Protein AF-A0A0K2VTM1-F1 (afdb_monomer)

pLDDT: mean 75.53, std 17.74, range [34.78, 93.06]

InterPro domains:
  IPR017895 Helix-turn-helix, IS408/IS1162 transposase-type [PS50532] (12-93)
  IPR036388 Winged helix-like DNA-binding domain superfamily [G3DSA:1.10.10.10] (3-50)

Solvent-accessible surface area (backbone atoms only — not comparable to full-atom values): 9196 Å² total; per-residue (Å²): 130,82,78,81,80,76,80,51,68,69,57,50,53,52,50,45,49,42,48,56,73,70,48,49,57,66,56,52,16,62,77,69,74,42,59,47,66,61,46,50,55,51,52,53,43,31,53,75,68,70,58,56,60,79,68,65,89,86,62,44,68,68,56,50,48,41,70,64,51,75,70,80,76,70,68,71,70,72,78,87,44,76,76,75,66,62,68,60,51,60,56,51,56,69,42,89,92,50,48,76,64,59,57,46,52,58,49,34,72,78,28,80,80,32,66,54,68,74,55,45,55,51,49,56,54,55,47,56,69,70,69,51,77,71,78,70,95,77,78,88,85,79,88,84,135

Organism: Mesorhizobium plurifarium (NCBI:txid69974)

Sequence (145 aa):
MPAKRRLTMRQLRQMLRLAGSGTSSREIAVILGIARSTVQDNLQRAAAVGLTWPLPGELTDDALENKLFSRNGVKQGTRRRTEPNWADLAVELKKPGVTLLILWEEYREAHPEGYGYSRYVAAKFMLRLLDEPRISALSLARATT

Mean predicted aligned error: 15.77 Å

Secondary structure (DSSP, 8-state):
-----PPPHHHHHHHHHHHHTT--HHHHHHHHT--HHHHHHHHHHHHHTT--SSPPTT--HHHHHHHHHTTSS-------SPPP-HHHHHHHTTSTT--HHHHHHHHHHH-TTS--HHHHHHHHHHHHHHSS----TT--SS---

Foldseek 3Di:
DPDDPDDDLVLLLVLLVCVLVVHDLVVSCVVSVHDSVVSVLQVVLCVVLVNHPPGPPPCDSVNVCCSSPVPPPDPVPPQPADQDPLVVVVVQVVDPPDDLVVVVVVVCVVGVVHDDSVVNVVVSVVVVVVPPPPPPPPPPPDDDD

Nearest PDB structures (foldseek):
  2w29-assembly1_B  TM=5.815E-01  e=6.389E-01  Mycobacterium tuberculosis H37Rv
  1pdn-assembly1_C  TM=4.438E-01  e=5.086E-01  Drosophila melanogaster
  2lvs-assembly1_A  TM=3.978E-01  e=3.824E-01  Hyperthermus butylicus DSM 5456
  2cfx-assembly1_C  TM=5.907E-01  e=1.591E+00  Bacillus subtilis
  4x6g-assembly2_E  TM=3.812E-01  e=1.196E+00  Pseudomonas aeruginosa PAO1

Radius of gyration: 24.83 Å; Cα contacts (8 Å, |Δi|>4): 72; chains: 1; bounding box: 64×35×65 Å

Structure (mmCIF, N/CA/C/O backbone):
data_AF-A0A0K2VTM1-F1
#
_entry.id   AF-A0A0K2VTM1-F1
#
loop_
_atom_site.group_PDB
_atom_site.id
_atom_site.type_symbol
_atom_site.label_atom_id
_atom_site.label_alt_id
_atom_site.label_comp_id
_atom_site.label_asym_id
_atom_site.label_entity_id
_atom_site.label_seq_id
_atom_site.pdbx_PDB_ins_code
_atom_site.Cartn_x
_atom_site.Cartn_y
_atom_site.Cartn_z
_atom_site.occupancy
_atom_site.B_iso_or_equiv
_atom_site.auth_seq_id
_atom_site.auth_comp_id
_atom_site.auth_asym_id
_atom_site.auth_atom_id
_atom_site.pdbx_PDB_model_num
ATOM 1 N N . MET A 1 1 ? 0.170 17.996 2.266 1.00 34.78 1 MET A N 1
ATOM 2 C CA . MET A 1 1 ? 0.561 16.856 1.406 1.00 34.78 1 MET A CA 1
ATOM 3 C C . MET A 1 1 ? -0.170 17.005 0.075 1.00 34.78 1 MET A C 1
ATOM 5 O O . MET A 1 1 ? -1.392 16.912 0.101 1.00 34.78 1 MET A O 1
ATOM 9 N N . PRO A 1 2 ? 0.489 17.321 -1.054 1.00 36.19 2 PRO A N 1
ATOM 10 C CA . PRO A 1 2 ? -0.211 17.415 -2.333 1.00 36.19 2 PRO A CA 1
ATOM 11 C C . PRO A 1 2 ? -0.748 16.034 -2.732 1.00 36.19 2 PRO A C 1
ATOM 13 O O . PRO A 1 2 ? -0.065 15.021 -2.562 1.00 36.19 2 PRO A O 1
ATOM 16 N N . ALA A 1 3 ? -1.987 15.988 -3.224 1.00 42.53 3 ALA A N 1
ATOM 17 C CA . ALA A 1 3 ? -2.627 14.758 -3.671 1.00 42.53 3 ALA A CA 1
ATOM 18 C C . ALA A 1 3 ? -1.752 14.061 -4.728 1.00 42.53 3 ALA A C 1
ATOM 20 O O . ALA A 1 3 ? -1.298 14.686 -5.688 1.00 42.53 3 ALA A O 1
ATOM 21 N N . LYS A 1 4 ? -1.487 12.763 -4.540 1.00 53.56 4 LYS A N 1
ATOM 22 C CA . LYS A 1 4 ? -0.656 11.954 -5.442 1.00 53.56 4 LYS A CA 1
ATOM 23 C C . LYS A 1 4 ? -1.307 11.965 -6.833 1.00 53.56 4 LYS A C 1
ATOM 25 O O . LYS A 1 4 ? -2.336 11.319 -7.026 1.00 53.56 4 LYS A O 1
ATOM 30 N N . ARG A 1 5 ? -0.750 12.725 -7.787 1.00 59.72 5 ARG A N 1
ATOM 31 C CA . ARG A 1 5 ? -1.259 12.793 -9.168 1.00 59.72 5 ARG A CA 1
ATOM 32 C C . ARG A 1 5 ? -1.297 11.373 -9.737 1.00 59.72 5 ARG A C 1
ATOM 34 O O . ARG A 1 5 ? -0.257 10.722 -9.835 1.00 59.72 5 ARG A O 1
ATOM 41 N N . ARG A 1 6 ? -2.497 10.877 -10.047 1.00 69.44 6 ARG A N 1
ATOM 42 C CA . ARG A 1 6 ? -2.679 9.544 -10.632 1.00 69.44 6 ARG A CA 1
ATOM 43 C C . ARG A 1 6 ? -2.134 9.552 -12.060 1.00 69.44 6 ARG A C 1
ATOM 45 O O . ARG A 1 6 ? -2.342 10.516 -12.796 1.00 69.44 6 ARG A O 1
ATOM 52 N N . LEU A 1 7 ? -1.410 8.497 -12.423 1.00 80.19 7 LEU A N 1
ATOM 53 C CA . LEU A 1 7 ? -0.985 8.281 -13.801 1.00 80.19 7 LEU A CA 1
ATOM 54 C C . LEU A 1 7 ? -2.202 7.949 -14.653 1.00 80.19 7 LEU A C 1
ATOM 56 O O . LEU A 1 7 ? -3.046 7.162 -14.239 1.00 80.19 7 LEU A O 1
ATOM 60 N N . THR A 1 8 ? -2.272 8.532 -15.843 1.00 88.62 8 THR A N 1
ATOM 61 C CA . THR A 1 8 ? -3.264 8.122 -16.843 1.00 88.62 8 THR A CA 1
ATOM 62 C C . THR A 1 8 ? -2.860 6.787 -17.475 1.00 88.62 8 THR A C 1
ATOM 64 O O . THR A 1 8 ? -1.665 6.500 -17.601 1.00 88.62 8 THR A O 1
ATOM 67 N N . MET A 1 9 ? -3.826 5.987 -17.939 1.00 87.94 9 MET A N 1
ATOM 68 C CA . MET A 1 9 ? -3.544 4.696 -18.594 1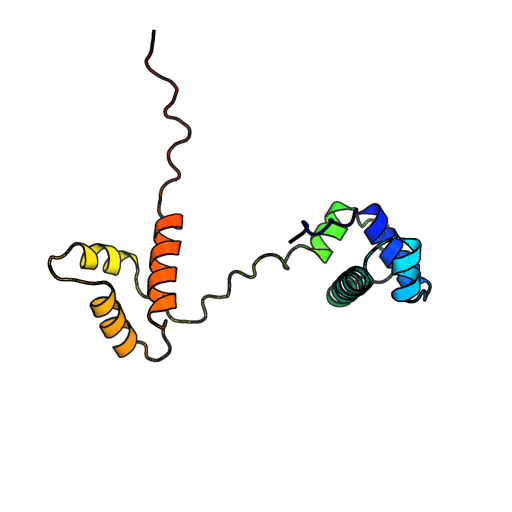.00 87.94 9 MET A CA 1
ATOM 69 C C . MET A 1 9 ? -2.670 4.842 -19.843 1.00 87.94 9 MET A C 1
ATOM 71 O O . MET A 1 9 ? -1.755 4.047 -20.067 1.00 87.94 9 MET A O 1
ATOM 75 N N . ARG A 1 10 ? -2.844 5.942 -20.587 1.00 87.69 10 ARG A N 1
ATOM 76 C CA . ARG A 1 10 ? -1.966 6.311 -21.705 1.00 87.69 10 ARG A CA 1
ATOM 77 C C . ARG A 1 10 ? -0.507 6.475 -21.265 1.00 87.69 10 ARG A C 1
ATOM 79 O O . ARG A 1 10 ? 0.388 5.912 -21.892 1.00 87.69 10 ARG A O 1
ATOM 86 N N . GLN A 1 11 ? -0.263 7.214 -20.180 1.00 89.81 11 GLN A N 1
ATOM 87 C CA . GLN A 1 11 ? 1.089 7.401 -19.638 1.00 89.81 11 GLN A CA 1
ATOM 88 C C . GLN A 1 11 ? 1.683 6.090 -19.116 1.00 89.81 11 GLN A C 1
ATOM 90 O O . GLN A 1 11 ? 2.880 5.864 -19.273 1.00 89.81 11 GLN A O 1
ATOM 95 N N . LEU A 1 12 ? 0.861 5.215 -18.533 1.00 89.50 12 LEU A N 1
ATOM 96 C CA . LEU A 1 12 ? 1.293 3.917 -18.021 1.00 89.50 12 LEU A CA 1
ATOM 97 C C . LEU A 1 12 ? 1.736 2.976 -19.150 1.00 89.50 12 LEU A C 1
ATOM 99 O O . LEU A 1 12 ? 2.817 2.396 -19.078 1.00 89.50 12 LEU A O 1
ATOM 103 N N . ARG A 1 13 ? 0.967 2.881 -20.242 1.00 89.56 13 ARG A N 1
ATOM 104 C CA . ARG A 1 13 ? 1.373 2.102 -21.425 1.00 89.56 13 ARG A CA 1
ATOM 105 C C . ARG A 1 13 ? 2.628 2.661 -22.078 1.00 89.56 13 ARG A C 1
ATOM 107 O O . ARG A 1 13 ? 3.513 1.897 -22.453 1.00 89.56 13 ARG A O 1
ATOM 114 N N . GLN A 1 14 ? 2.726 3.984 -22.189 1.00 91.88 14 GLN A N 1
ATOM 115 C CA . GLN A 1 14 ? 3.910 4.627 -22.749 1.00 91.88 14 GLN A CA 1
ATOM 116 C C . GLN A 1 14 ? 5.150 4.387 -21.877 1.00 91.88 14 GLN A C 1
ATOM 118 O O . GLN A 1 14 ? 6.221 4.115 -22.408 1.00 91.88 14 GLN A O 1
ATOM 123 N N . MET A 1 15 ? 5.000 4.404 -20.550 1.00 93.06 15 MET A N 1
ATOM 124 C CA . MET A 1 15 ? 6.057 4.042 -19.604 1.00 93.06 15 MET A CA 1
ATOM 125 C C . MET A 1 15 ? 6.545 2.606 -19.819 1.00 93.06 15 MET A C 1
ATOM 127 O O . MET A 1 15 ? 7.749 2.388 -19.933 1.00 93.06 15 MET A O 1
ATOM 131 N N . LEU A 1 16 ? 5.623 1.641 -19.912 1.00 91.44 16 LEU A N 1
ATOM 132 C CA . LEU A 1 16 ? 5.958 0.233 -20.151 1.00 91.44 16 LEU A CA 1
ATOM 133 C C . LEU A 1 16 ? 6.630 0.029 -21.512 1.00 91.44 16 LEU A C 1
ATOM 135 O O . LEU A 1 16 ? 7.594 -0.726 -21.609 1.00 91.44 16 LEU A O 1
ATOM 139 N N . ARG A 1 17 ? 6.177 0.751 -22.543 1.00 91.94 17 ARG A N 1
ATOM 140 C CA . ARG A 1 17 ? 6.799 0.745 -23.870 1.00 91.94 17 ARG A CA 1
ATOM 141 C C . ARG A 1 17 ? 8.242 1.238 -23.839 1.00 91.94 17 ARG A C 1
ATOM 143 O O . ARG A 1 17 ? 9.110 0.566 -24.382 1.00 91.94 17 ARG A O 1
ATOM 150 N N . LEU A 1 18 ? 8.492 2.386 -23.207 1.00 92.19 18 LEU A N 1
ATOM 151 C CA . LEU A 1 18 ? 9.836 2.968 -23.119 1.00 92.19 18 LEU A CA 1
ATOM 152 C C . LEU A 1 18 ? 10.785 2.083 -22.298 1.00 92.19 18 LEU A C 1
ATOM 154 O O . LEU A 1 18 ? 11.936 1.881 -22.675 1.00 92.19 18 LEU A O 1
ATOM 158 N N . ALA A 1 19 ? 10.296 1.505 -21.200 1.00 91.19 19 ALA A N 1
ATOM 159 C CA . ALA A 1 19 ? 11.079 0.545 -20.429 1.00 91.19 19 ALA A CA 1
ATOM 160 C C . ALA A 1 19 ? 11.401 -0.716 -21.250 1.00 91.19 19 ALA A C 1
ATOM 162 O O . ALA A 1 19 ? 12.525 -1.207 -21.205 1.00 91.19 19 ALA A O 1
ATOM 163 N N . GLY A 1 20 ? 10.445 -1.198 -22.051 1.00 88.12 20 GLY A N 1
ATOM 164 C CA . GLY A 1 20 ? 10.629 -2.316 -22.976 1.00 88.12 20 GLY A CA 1
ATOM 165 C C . GLY A 1 20 ? 11.663 -2.074 -24.076 1.00 88.12 20 GLY A C 1
ATOM 166 O O . GLY A 1 20 ? 12.304 -3.019 -24.520 1.00 88.12 20 GLY A O 1
ATOM 167 N N . SER A 1 21 ? 11.860 -0.821 -24.496 1.00 88.19 21 SER A N 1
ATOM 168 C CA . SER A 1 21 ? 12.899 -0.432 -25.461 1.00 88.19 21 SER A CA 1
ATOM 169 C C . SER A 1 21 ? 14.275 -0.173 -24.833 1.00 88.19 21 SER A C 1
ATOM 171 O O . SER A 1 21 ? 15.171 0.301 -25.523 1.00 88.19 21 SER A O 1
ATOM 173 N N . GLY A 1 22 ? 14.454 -0.446 -23.535 1.00 88.69 22 GLY A N 1
ATOM 174 C CA . GLY A 1 22 ? 15.729 -0.257 -22.833 1.00 88.69 22 GLY A CA 1
ATOM 175 C C . GLY A 1 22 ? 15.990 1.170 -22.340 1.00 88.69 22 GLY A C 1
ATOM 176 O O . GLY A 1 22 ? 17.101 1.474 -21.914 1.00 88.69 22 GLY A O 1
ATOM 177 N N . THR A 1 23 ? 14.990 2.057 -22.368 1.00 92.25 23 THR A N 1
ATOM 178 C 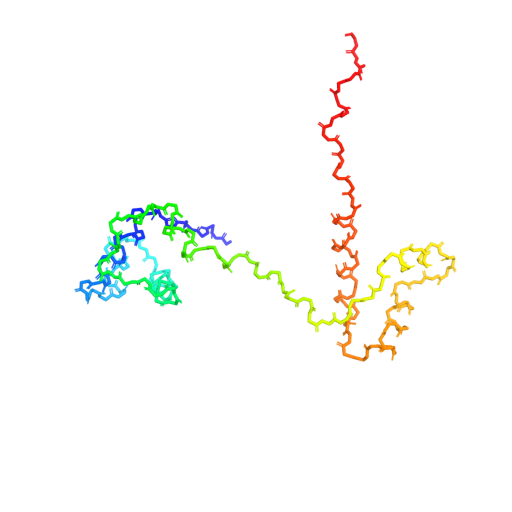CA . THR A 1 23 ? 15.129 3.431 -21.867 1.00 92.25 23 THR A CA 1
ATOM 179 C C . THR A 1 23 ? 15.227 3.443 -20.341 1.00 92.25 23 THR A C 1
ATOM 181 O O . THR A 1 23 ? 14.487 2.745 -19.643 1.00 92.25 23 THR A O 1
ATOM 184 N N . SER A 1 24 ? 16.122 4.267 -19.791 1.00 92.81 24 SER A N 1
ATOM 185 C CA . SER A 1 24 ? 16.333 4.316 -18.344 1.00 92.81 24 SER A CA 1
ATOM 186 C C . SER A 1 24 ? 15.140 4.945 -17.612 1.00 92.81 24 SER A C 1
ATOM 188 O O . SER A 1 24 ? 14.487 5.863 -18.112 1.00 92.81 24 SER A O 1
ATOM 190 N N . SER A 1 25 ? 14.881 4.551 -16.357 1.00 91.00 25 SER A N 1
ATOM 191 C CA . SER A 1 25 ? 13.804 5.170 -15.558 1.00 91.00 25 SER A CA 1
ATOM 192 C C . SER A 1 25 ? 13.975 6.686 -15.381 1.00 91.00 25 SER A C 1
ATOM 194 O O . SER A 1 25 ? 12.997 7.387 -15.128 1.00 91.00 25 SER A O 1
ATOM 196 N N . ARG A 1 26 ? 15.212 7.199 -15.490 1.00 91.19 26 ARG A N 1
ATOM 197 C CA . ARG A 1 26 ? 15.512 8.636 -15.428 1.00 91.19 26 ARG A CA 1
ATOM 198 C C . ARG A 1 26 ? 15.030 9.353 -16.689 1.00 91.19 26 ARG A C 1
ATOM 200 O O . ARG A 1 26 ? 14.368 10.375 -16.572 1.00 91.19 26 ARG A O 1
ATOM 207 N N . GLU A 1 27 ? 15.322 8.813 -17.865 1.00 92.75 27 GLU A N 1
ATOM 208 C CA . GLU A 1 27 ? 14.859 9.380 -19.137 1.00 92.75 27 GLU A CA 1
ATOM 209 C C . GLU A 1 27 ? 13.343 9.261 -19.279 1.00 92.75 27 GLU A C 1
ATOM 211 O O . GLU A 1 27 ? 12.690 10.226 -19.660 1.00 92.75 27 GLU A O 1
ATOM 216 N N . ILE A 1 28 ? 12.754 8.132 -18.874 1.00 92.38 28 ILE A N 1
ATOM 217 C CA . ILE A 1 28 ? 11.296 7.940 -18.874 1.00 92.38 28 ILE A CA 1
ATOM 218 C C . ILE A 1 28 ? 10.595 9.007 -18.020 1.00 92.38 28 ILE A C 1
ATOM 220 O O . ILE A 1 28 ? 9.572 9.558 -18.428 1.00 92.38 28 ILE A O 1
ATOM 224 N N . ALA A 1 29 ? 11.148 9.316 -16.844 1.00 92.31 29 ALA A N 1
ATOM 225 C CA . ALA A 1 29 ? 10.632 10.358 -15.960 1.00 92.31 29 ALA A CA 1
ATOM 226 C C . ALA A 1 29 ? 10.622 11.738 -16.639 1.00 92.31 29 ALA A C 1
ATOM 228 O O . ALA 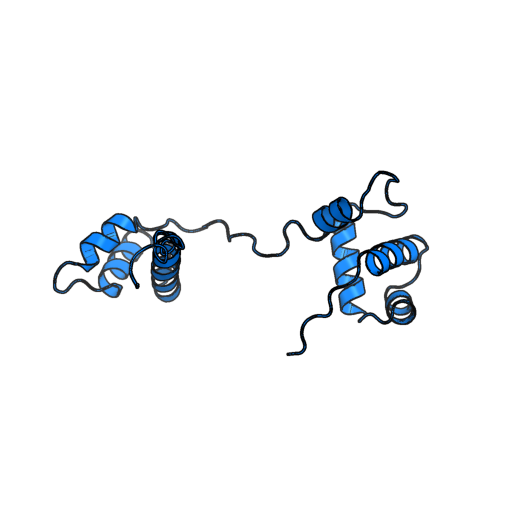A 1 29 ? 9.629 12.459 -16.541 1.00 92.31 29 ALA A O 1
ATOM 229 N N . VAL A 1 30 ? 11.693 12.069 -17.369 1.00 93.00 30 VAL A N 1
ATOM 230 C CA . VAL A 1 30 ? 11.809 13.319 -18.135 1.00 93.00 30 VAL A CA 1
ATOM 231 C C . VAL A 1 30 ? 10.812 13.346 -19.295 1.00 93.00 30 VAL A C 1
ATOM 233 O O . VAL A 1 30 ? 10.049 14.300 -19.407 1.00 93.00 30 VAL A O 1
ATOM 236 N N . ILE A 1 31 ? 10.756 12.283 -20.104 1.00 92.62 31 ILE A N 1
ATOM 237 C CA . ILE A 1 31 ? 9.880 12.183 -21.285 1.00 92.62 31 ILE A CA 1
ATOM 238 C C . ILE A 1 31 ? 8.403 12.318 -20.900 1.00 92.62 31 ILE A C 1
ATOM 240 O O . ILE A 1 31 ? 7.628 12.959 -21.606 1.00 92.62 31 ILE A O 1
ATOM 244 N N . LEU A 1 32 ? 7.997 11.702 -19.788 1.00 90.00 32 LEU A N 1
ATOM 245 C CA . LEU A 1 32 ? 6.596 11.671 -19.369 1.00 90.00 32 LEU A CA 1
ATOM 246 C C . LEU A 1 32 ? 6.218 12.777 -18.373 1.00 90.00 32 LEU A C 1
ATOM 248 O O . LEU A 1 32 ? 5.037 12.901 -18.040 1.00 90.00 32 LEU A O 1
ATOM 252 N N . GLY A 1 33 ? 7.188 13.552 -17.875 1.00 90.19 33 GLY A N 1
ATOM 253 C CA . GLY A 1 33 ? 6.970 14.559 -16.832 1.00 90.19 33 GLY A CA 1
ATOM 254 C C . GLY A 1 33 ? 6.496 13.960 -15.501 1.00 90.19 33 GLY A C 1
ATOM 255 O O . GLY A 1 33 ? 5.650 14.538 -14.818 1.00 90.19 33 GLY A O 1
ATOM 256 N N . ILE A 1 34 ? 6.989 12.768 -15.149 1.00 88.31 34 ILE A N 1
ATOM 257 C CA . ILE A 1 34 ? 6.593 12.010 -13.952 1.00 88.31 34 ILE A CA 1
ATOM 258 C C . ILE A 1 34 ? 7.787 11.926 -12.999 1.00 88.31 34 ILE A C 1
ATOM 260 O O . ILE A 1 34 ? 8.922 11.763 -13.430 1.00 88.31 34 ILE A O 1
ATOM 264 N N . ALA A 1 35 ? 7.547 11.969 -11.686 1.00 88.31 35 ALA A N 1
ATOM 265 C CA . ALA A 1 35 ? 8.597 11.716 -10.701 1.00 88.31 35 ALA A CA 1
ATOM 266 C C . ALA A 1 35 ? 9.268 10.343 -10.918 1.00 88.31 35 ALA A C 1
ATOM 268 O O . ALA A 1 35 ? 8.589 9.324 -11.063 1.00 88.31 35 ALA A O 1
ATOM 269 N N . ARG A 1 36 ? 10.607 10.300 -10.868 1.00 87.38 36 ARG A N 1
ATOM 270 C CA . ARG A 1 36 ? 11.397 9.066 -11.047 1.00 87.38 36 ARG A CA 1
ATOM 271 C C . ARG A 1 36 ? 10.953 7.938 -10.115 1.00 87.38 36 ARG A C 1
ATOM 273 O O . ARG A 1 36 ? 10.861 6.800 -10.559 1.00 87.38 36 ARG A O 1
ATOM 280 N N . SER A 1 37 ? 10.652 8.251 -8.855 1.00 86.25 37 SER A N 1
ATOM 281 C CA . SER A 1 37 ? 10.151 7.277 -7.877 1.00 86.25 37 SER A CA 1
ATOM 282 C C . SER A 1 37 ? 8.851 6.624 -8.343 1.00 86.25 37 SER A C 1
ATOM 284 O O . SER A 1 37 ? 8.738 5.407 -8.327 1.00 86.25 37 SER A O 1
ATOM 286 N N . THR A 1 38 ? 7.908 7.406 -8.868 1.00 87.25 38 THR A N 1
ATOM 287 C CA . THR A 1 38 ? 6.660 6.881 -9.433 1.00 87.25 38 THR A CA 1
ATOM 288 C C . THR A 1 38 ? 6.920 5.976 -10.639 1.00 8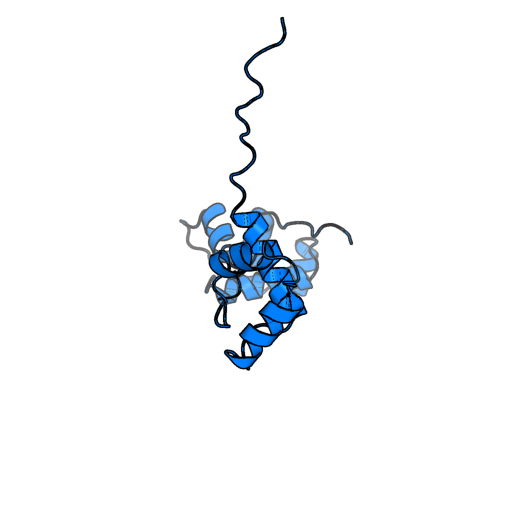7.25 38 THR A C 1
ATOM 290 O O . THR A 1 38 ? 6.247 4.958 -10.781 1.00 87.25 38 THR A O 1
ATOM 293 N N . VAL A 1 39 ? 7.887 6.306 -11.503 1.00 90.19 39 VAL A N 1
ATOM 294 C CA . VAL A 1 39 ? 8.283 5.427 -12.618 1.00 90.19 39 VAL A CA 1
ATOM 295 C C . VAL A 1 39 ? 8.822 4.099 -12.083 1.00 90.19 39 VAL A C 1
ATOM 297 O O . VAL A 1 39 ? 8.347 3.042 -12.486 1.00 90.19 39 VAL A O 1
ATOM 300 N N . GLN A 1 40 ? 9.764 4.143 -11.138 1.00 90.00 40 GLN A N 1
ATOM 301 C CA . GLN A 1 40 ? 10.353 2.944 -10.535 1.00 90.00 40 GLN A CA 1
ATOM 302 C C . GLN A 1 40 ? 9.299 2.073 -9.842 1.00 90.00 40 GLN A C 1
ATOM 304 O O . GLN A 1 40 ? 9.251 0.874 -10.100 1.00 90.00 40 GLN A O 1
ATOM 309 N N . ASP A 1 41 ? 8.409 2.677 -9.050 1.00 88.44 41 ASP A N 1
ATOM 310 C CA . ASP A 1 41 ? 7.320 1.981 -8.361 1.00 88.44 41 ASP A CA 1
ATOM 311 C C . ASP A 1 41 ? 6.414 1.225 -9.342 1.00 88.44 41 ASP A C 1
ATOM 313 O O . ASP A 1 41 ? 6.029 0.085 -9.087 1.00 88.44 41 ASP A O 1
ATOM 317 N N . ASN A 1 42 ? 6.045 1.855 -10.463 1.00 88.88 42 ASN A N 1
ATOM 318 C CA . ASN A 1 42 ? 5.156 1.240 -11.450 1.00 88.88 42 ASN A CA 1
ATOM 319 C C . ASN A 1 42 ? 5.870 0.160 -12.271 1.00 88.88 42 ASN A C 1
ATOM 321 O O . ASN A 1 42 ? 5.272 -0.882 -12.526 1.00 88.88 42 ASN A O 1
ATOM 325 N N . LEU A 1 43 ? 7.144 0.358 -12.629 1.00 89.88 43 LEU A N 1
ATOM 326 C CA . LEU A 1 43 ? 7.942 -0.665 -13.313 1.00 89.88 43 LEU A CA 1
ATOM 327 C C . LEU A 1 43 ? 8.180 -1.888 -12.425 1.00 89.88 43 LEU A C 1
ATOM 329 O O . LEU A 1 43 ? 8.010 -3.016 -12.878 1.00 89.88 43 LEU A O 1
ATOM 333 N N . GLN A 1 44 ? 8.498 -1.681 -11.145 1.00 88.19 44 GLN A N 1
ATOM 334 C CA . GLN A 1 44 ? 8.632 -2.771 -10.181 1.00 88.19 44 GLN A CA 1
ATOM 335 C C . GLN A 1 44 ? 7.311 -3.528 -10.021 1.00 88.19 44 GLN A C 1
ATOM 337 O O . GLN A 1 44 ? 7.297 -4.755 -9.943 1.00 88.19 44 GLN A O 1
ATOM 342 N N . ARG A 1 45 ? 6.186 -2.806 -10.005 1.00 87.69 45 ARG A N 1
ATOM 343 C CA . ARG A 1 45 ? 4.863 -3.419 -9.908 1.00 87.69 45 ARG A CA 1
ATOM 344 C C . ARG A 1 45 ? 4.510 -4.232 -11.148 1.00 87.69 45 ARG A C 1
ATOM 346 O O . ARG A 1 45 ? 4.003 -5.335 -10.996 1.00 87.69 45 ARG A O 1
ATOM 353 N N . ALA A 1 46 ? 4.826 -3.727 -12.339 1.00 88.06 46 ALA A N 1
ATOM 354 C CA . ALA A 1 46 ? 4.664 -4.458 -13.592 1.00 88.06 46 ALA A CA 1
ATOM 355 C C . ALA A 1 46 ? 5.516 -5.733 -13.621 1.00 88.06 46 ALA A C 1
ATOM 357 O O . ALA A 1 46 ? 4.997 -6.802 -13.937 1.00 88.06 46 ALA A O 1
ATOM 358 N N . ALA A 1 47 ? 6.778 -5.650 -13.192 1.00 86.00 47 ALA A N 1
ATOM 359 C CA . ALA A 1 47 ? 7.652 -6.813 -13.064 1.00 86.00 47 ALA A CA 1
ATOM 360 C C . ALA A 1 47 ? 7.100 -7.849 -12.067 1.00 86.00 47 ALA A C 1
ATOM 362 O O . ALA A 1 47 ? 7.119 -9.043 -12.351 1.00 86.00 47 ALA A O 1
ATOM 363 N N . ALA A 1 48 ? 6.540 -7.406 -10.935 1.00 84.62 48 ALA A N 1
ATOM 364 C CA . ALA A 1 48 ? 5.960 -8.290 -9.921 1.00 84.62 48 ALA A CA 1
ATOM 365 C C . ALA A 1 48 ? 4.741 -9.089 -10.415 1.00 84.62 48 ALA A C 1
ATOM 367 O O . ALA A 1 48 ? 4.457 -10.157 -9.879 1.00 84.62 48 ALA A O 1
ATOM 368 N N . VAL A 1 49 ? 4.028 -8.589 -11.428 1.00 85.31 49 VAL A N 1
ATOM 369 C CA . VAL A 1 49 ? 2.907 -9.298 -12.070 1.00 85.31 49 VAL A CA 1
ATOM 370 C C . VAL A 1 49 ? 3.291 -9.935 -13.408 1.00 85.31 49 VAL A C 1
ATOM 372 O O . VAL A 1 49 ? 2.415 -10.374 -14.151 1.00 85.31 49 VAL A O 1
ATOM 375 N N . GLY A 1 50 ? 4.590 -9.984 -13.725 1.00 83.81 50 GLY A N 1
ATOM 376 C CA . GLY A 1 50 ? 5.111 -10.598 -14.946 1.00 83.81 50 GLY A CA 1
ATOM 377 C C . GLY A 1 50 ? 4.698 -9.875 -16.230 1.00 83.81 50 GLY A C 1
ATOM 378 O O . GLY A 1 50 ? 4.635 -10.496 -17.287 1.00 83.81 50 GLY A O 1
ATOM 379 N N . LEU A 1 51 ? 4.372 -8.581 -16.157 1.00 84.62 51 LEU A N 1
ATOM 380 C CA . LEU A 1 51 ? 4.064 -7.789 -17.342 1.00 84.62 51 LEU A CA 1
ATOM 381 C C . LEU A 1 51 ? 5.364 -7.333 -18.004 1.00 84.62 51 LEU A C 1
ATOM 383 O O . LEU A 1 51 ? 6.096 -6.499 -17.468 1.00 84.62 51 LEU A O 1
ATOM 387 N N . THR A 1 52 ? 5.610 -7.853 -19.200 1.00 78.62 52 THR A N 1
ATOM 388 C CA . THR A 1 52 ? 6.719 -7.453 -20.066 1.00 78.62 52 THR A CA 1
ATOM 389 C C . THR A 1 52 ? 6.164 -6.799 -21.326 1.00 78.62 52 THR A C 1
ATOM 391 O O . THR A 1 52 ? 5.061 -7.110 -21.773 1.00 78.62 52 THR A O 1
ATOM 394 N N . TRP A 1 53 ? 6.911 -5.849 -21.882 1.00 81.94 53 TRP A N 1
ATOM 395 C CA . TRP A 1 53 ? 6.615 -5.303 -23.201 1.00 81.94 53 TRP A CA 1
ATOM 396 C C . TRP A 1 53 ? 7.140 -6.261 -24.289 1.00 81.94 53 TRP A C 1
ATOM 398 O O . TRP A 1 53 ? 8.264 -6.738 -24.142 1.00 81.94 53 TRP A O 1
ATOM 408 N N . PRO A 1 54 ? 6.414 -6.514 -25.394 1.00 83.50 54 PRO A N 1
ATOM 409 C CA . PRO A 1 54 ? 5.123 -5.941 -25.769 1.00 83.50 54 PRO A CA 1
ATOM 410 C C . PRO A 1 54 ? 3.960 -6.499 -24.944 1.00 83.50 54 PRO A C 1
ATOM 412 O O . PRO A 1 54 ? 3.892 -7.691 -24.658 1.00 83.50 54 PRO A O 1
ATOM 415 N N . LEU A 1 55 ? 3.023 -5.619 -24.580 1.00 81.62 55 LEU A N 1
ATOM 416 C CA . LEU A 1 55 ? 1.793 -6.045 -23.914 1.00 81.62 55 LEU A CA 1
ATOM 417 C C . LEU A 1 55 ? 0.942 -6.889 -24.884 1.00 81.62 55 LEU A C 1
ATOM 419 O O . LEU A 1 55 ? 0.881 -6.547 -26.067 1.00 81.62 55 LEU A O 1
ATOM 423 N N . PRO A 1 56 ? 0.254 -7.945 -24.408 1.00 78.50 56 PRO A N 1
ATO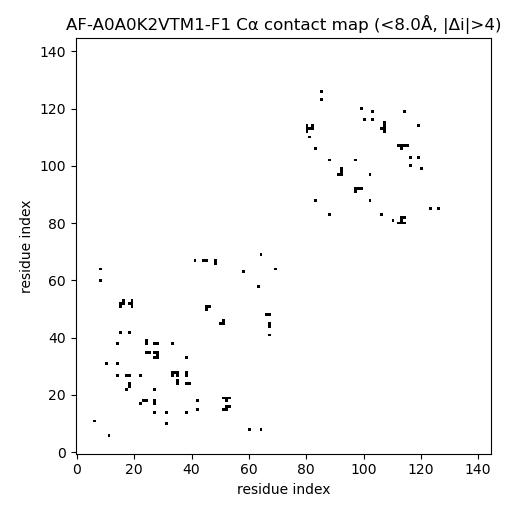M 424 C CA . PRO A 1 56 ? -0.669 -8.719 -25.236 1.00 78.50 56 PRO A CA 1
ATOM 425 C C . PRO A 1 56 ? -1.735 -7.813 -25.867 1.00 78.50 56 PRO A C 1
ATOM 427 O O . PRO A 1 56 ? -2.278 -6.950 -25.178 1.00 78.50 56 PRO A O 1
ATOM 430 N N . GLY A 1 57 ? -2.050 -8.015 -27.152 1.00 71.81 57 GLY A N 1
ATOM 431 C CA . GLY A 1 57 ? -3.005 -7.174 -27.896 1.00 71.81 57 GLY A CA 1
ATOM 432 C C . GLY A 1 57 ? -4.408 -7.124 -27.279 1.00 71.81 57 GLY A C 1
ATOM 433 O O . GLY A 1 57 ? -5.053 -6.083 -27.307 1.00 71.81 57 GLY A O 1
ATOM 434 N N . GLU A 1 58 ? -4.820 -8.208 -26.619 1.00 72.25 58 GLU A N 1
ATOM 435 C CA . GLU A 1 58 ? -6.107 -8.337 -25.916 1.00 72.25 58 GLU A CA 1
ATOM 436 C C . GLU A 1 58 ? -6.137 -7.645 -24.537 1.00 72.25 58 GLU A C 1
ATOM 438 O O . GLU A 1 58 ? -7.143 -7.681 -23.826 1.00 72.25 58 GLU A O 1
ATOM 443 N N . LEU A 1 59 ? -5.030 -7.037 -24.091 1.00 81.06 59 LEU A N 1
ATOM 444 C CA . LEU A 1 59 ? -4.963 -6.418 -22.769 1.00 81.06 59 LEU A CA 1
ATOM 445 C C . LEU A 1 59 ? -5.592 -5.018 -22.785 1.00 81.06 59 LEU A C 1
ATOM 447 O O . LEU A 1 59 ? -4.918 -4.022 -23.081 1.00 81.06 59 LEU A O 1
ATOM 451 N N . THR A 1 60 ? -6.869 -4.942 -22.403 1.00 84.56 60 THR A N 1
ATOM 452 C CA . THR A 1 60 ? -7.620 -3.687 -22.224 1.00 84.56 60 THR A CA 1
ATOM 453 C C . THR A 1 60 ? -7.022 -2.794 -21.132 1.00 84.56 60 THR A C 1
ATOM 455 O O . THR A 1 60 ? -6.234 -3.249 -20.297 1.00 84.56 60 THR A O 1
ATOM 458 N N . ASP A 1 61 ? -7.354 -1.497 -21.156 1.00 83.56 61 ASP A N 1
ATOM 459 C CA . ASP A 1 61 ? -6.907 -0.542 -20.128 1.00 83.56 61 ASP A CA 1
ATOM 460 C C . ASP A 1 61 ? -7.362 -0.985 -18.738 1.00 83.56 61 ASP A C 1
ATOM 462 O O . ASP A 1 61 ? -6.537 -1.071 -17.831 1.00 83.56 61 ASP A O 1
ATOM 466 N N . ASP A 1 62 ? -8.619 -1.399 -18.605 1.00 79.69 62 ASP A N 1
ATOM 467 C CA . ASP A 1 62 ? -9.168 -1.881 -17.338 1.00 79.69 62 ASP A CA 1
ATOM 468 C C . ASP A 1 62 ? -8.470 -3.158 -16.854 1.00 79.69 62 ASP A C 1
ATOM 470 O O . ASP A 1 62 ? -8.191 -3.314 -15.666 1.00 79.69 62 ASP A O 1
ATOM 474 N N . ALA A 1 63 ? -8.139 -4.088 -17.756 1.00 82.94 63 ALA A N 1
ATOM 475 C CA . ALA A 1 63 ? -7.410 -5.302 -17.394 1.00 82.94 63 ALA A CA 1
ATOM 476 C C . ALA A 1 63 ? -5.966 -4.997 -16.964 1.00 82.94 63 ALA A C 1
ATOM 478 O O . ALA A 1 63 ? -5.449 -5.628 -16.039 1.00 82.94 63 ALA A O 1
ATOM 479 N N . LEU A 1 64 ? -5.313 -4.027 -17.610 1.00 84.69 64 LEU A N 1
ATOM 480 C CA . LEU A 1 64 ? -3.982 -3.554 -17.233 1.00 84.69 64 LEU A CA 1
ATOM 481 C C . LEU A 1 64 ? -4.011 -2.846 -15.874 1.00 84.69 64 LEU A C 1
ATOM 483 O O . LEU A 1 64 ? -3.161 -3.124 -15.026 1.00 84.69 64 LEU A O 1
ATOM 487 N N . GLU A 1 65 ? -4.989 -1.967 -15.655 1.00 85.00 65 GLU A N 1
ATOM 488 C CA . GLU A 1 65 ? -5.181 -1.279 -14.381 1.00 85.00 65 GLU A CA 1
ATOM 489 C C . GLU A 1 65 ? -5.441 -2.295 -13.269 1.00 85.00 65 GLU A C 1
ATOM 491 O O . GLU A 1 65 ? -4.757 -2.287 -12.247 1.00 85.00 65 GLU A O 1
ATOM 496 N N . ASN A 1 66 ? -6.338 -3.253 -13.496 1.00 82.31 66 ASN A N 1
ATOM 497 C CA . ASN A 1 66 ? -6.601 -4.305 -12.528 1.00 82.31 66 ASN A CA 1
ATOM 498 C C . ASN A 1 66 ? -5.346 -5.144 -12.243 1.00 82.31 66 ASN A C 1
ATOM 500 O O . ASN A 1 66 ? -4.968 -5.331 -11.093 1.00 82.31 66 ASN A O 1
ATOM 504 N N . LYS A 1 67 ? -4.588 -5.579 -13.252 1.00 82.69 67 LYS A N 1
ATOM 505 C CA . LYS A 1 67 ? -3.346 -6.330 -12.989 1.00 82.69 67 LYS A CA 1
ATOM 506 C C . LYS A 1 67 ? -2.325 -5.529 -12.181 1.00 82.69 67 LYS A C 1
ATOM 508 O O . LYS A 1 67 ? -1.673 -6.089 -11.306 1.00 82.69 67 LYS A O 1
ATOM 513 N N . LEU A 1 68 ? -2.188 -4.231 -12.444 1.00 80.75 68 LEU A N 1
ATOM 514 C CA . LEU A 1 68 ? -1.211 -3.384 -11.760 1.00 80.75 68 LEU A CA 1
ATOM 515 C C . LEU A 1 68 ? -1.697 -2.866 -10.403 1.00 80.75 68 LEU A C 1
ATOM 517 O O . LEU A 1 68 ? -0.871 -2.558 -9.551 1.00 80.75 68 LEU A O 1
ATOM 521 N N . PHE A 1 69 ? -3.001 -2.744 -10.166 1.00 78.62 69 PHE A N 1
ATOM 522 C CA . PHE A 1 69 ? -3.535 -2.072 -8.978 1.00 78.62 69 PHE A CA 1
ATOM 523 C C . PHE A 1 69 ? -4.537 -2.913 -8.167 1.00 78.62 69 PHE A C 1
ATOM 525 O O . PHE A 1 69 ? -4.754 -2.582 -6.996 1.00 78.62 69 PHE A O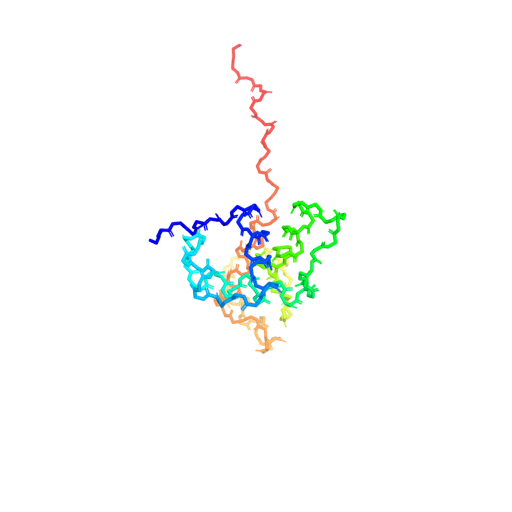 1
ATOM 532 N N . SER A 1 70 ? -5.062 -4.036 -8.681 1.00 65.81 70 SER A N 1
ATOM 533 C CA . SER A 1 70 ? -5.928 -4.989 -7.954 1.00 65.81 70 SER A CA 1
ATOM 534 C C . SER A 1 70 ? -5.147 -5.814 -6.925 1.00 65.81 70 SER A C 1
ATOM 536 O O . SER A 1 70 ? -5.066 -7.032 -7.032 1.00 65.81 70 SER A O 1
ATOM 538 N N . ARG A 1 71 ? -4.559 -5.151 -5.920 1.00 54.19 71 ARG A N 1
ATOM 539 C CA . ARG A 1 71 ? -4.254 -5.673 -4.561 1.00 54.19 71 ARG A CA 1
ATOM 540 C C . ARG A 1 71 ? -3.342 -4.777 -3.723 1.00 54.19 71 ARG A C 1
ATOM 542 O O . ARG A 1 71 ? -2.907 -5.194 -2.650 1.00 54.19 71 ARG A O 1
ATOM 549 N N . ASN A 1 72 ? -3.074 -3.541 -4.147 1.00 50.12 72 ASN A N 1
ATOM 550 C CA . ASN A 1 72 ? -2.166 -2.655 -3.406 1.00 50.12 72 ASN A CA 1
ATOM 551 C C . ASN A 1 72 ? -2.882 -1.578 -2.573 1.00 50.12 72 ASN A C 1
ATOM 553 O O . ASN A 1 72 ? -2.221 -0.723 -1.988 1.00 50.12 72 ASN A O 1
ATOM 557 N N . GLY A 1 73 ? -4.209 -1.638 -2.458 1.00 48.81 73 GLY A N 1
ATOM 558 C CA . GLY A 1 73 ? -4.994 -0.818 -1.535 1.00 48.81 73 GLY A CA 1
ATOM 559 C C . GLY A 1 73 ? -5.702 -1.704 -0.521 1.00 48.81 73 GLY A C 1
ATOM 560 O O . GLY A 1 73 ? -6.803 -2.159 -0.785 1.00 48.81 73 GLY A O 1
ATOM 561 N N . VAL A 1 74 ? -5.062 -1.934 0.628 1.00 43.53 74 VAL A N 1
ATOM 562 C CA . VAL A 1 74 ? -5.551 -2.757 1.749 1.00 43.53 74 VAL A CA 1
ATOM 563 C C . VAL A 1 74 ? -5.563 -4.259 1.428 1.00 43.53 74 VAL A C 1
ATOM 565 O O . VAL A 1 74 ? -6.596 -4.862 1.153 1.00 43.53 74 VAL A O 1
ATOM 568 N N . LYS A 1 75 ? -4.412 -4.932 1.606 1.00 43.41 75 LYS A N 1
ATOM 569 C CA . LYS A 1 75 ? -4.501 -6.273 2.202 1.00 43.41 75 LYS A CA 1
ATOM 570 C C . LYS A 1 75 ? -5.244 -6.029 3.513 1.00 43.41 75 LYS A C 1
ATOM 572 O O . LYS A 1 75 ? -4.655 -5.413 4.400 1.00 43.41 75 LYS A O 1
ATOM 577 N N . GLN A 1 76 ? -6.521 -6.410 3.621 1.00 44.44 76 GLN A N 1
ATOM 578 C CA . GLN A 1 76 ? -7.113 -6.622 4.939 1.00 44.44 76 GLN A CA 1
ATOM 579 C C . GLN A 1 76 ? -6.097 -7.516 5.624 1.00 44.44 76 GLN A C 1
ATOM 581 O O . GLN A 1 76 ? -5.833 -8.615 5.131 1.00 44.44 76 GLN A O 1
ATOM 586 N N . GLY A 1 77 ? -5.378 -6.965 6.607 1.00 47.09 77 GLY A N 1
ATOM 587 C CA . GLY A 1 77 ? -4.348 -7.718 7.290 1.00 47.09 77 GLY A CA 1
ATOM 588 C C . GLY A 1 77 ? -5.038 -8.991 7.722 1.00 47.09 77 GLY A C 1
ATOM 589 O O . GLY A 1 77 ? -6.025 -8.902 8.451 1.00 47.09 77 GLY A O 1
ATOM 590 N N . THR A 1 78 ? -4.608 -10.136 7.182 1.00 47.09 78 THR A N 1
ATOM 591 C CA . THR A 1 78 ? -5.102 -11.436 7.626 1.00 47.09 78 THR A CA 1
ATOM 592 C C . THR A 1 78 ? -5.095 -11.343 9.141 1.00 47.09 78 THR A C 1
ATOM 594 O O . THR A 1 78 ? -4.062 -10.958 9.693 1.00 47.09 78 THR A O 1
ATOM 597 N N . ARG A 1 79 ? -6.251 -11.491 9.794 1.00 53.97 79 ARG A N 1
ATOM 598 C CA . ARG A 1 79 ? -6.382 -11.284 11.240 1.00 53.97 79 ARG A CA 1
ATOM 599 C C . ARG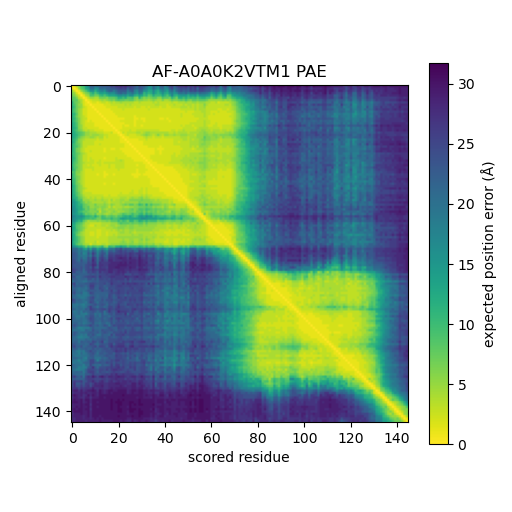 A 1 79 ? -5.496 -12.336 11.911 1.00 53.97 79 ARG A C 1
ATOM 601 O O . ARG A 1 79 ? -5.896 -13.471 12.096 1.00 53.97 79 ARG A O 1
ATOM 608 N N . ARG A 1 80 ? -4.223 -11.988 12.139 1.00 57.38 80 ARG A N 1
ATOM 609 C CA . ARG A 1 80 ? -3.147 -12.929 12.513 1.00 57.38 80 ARG A CA 1
ATOM 610 C C . ARG A 1 80 ? 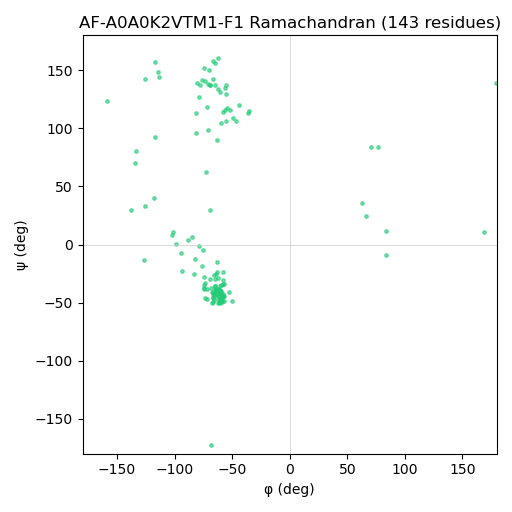-3.238 -13.385 13.970 1.00 57.38 80 ARG A C 1
ATOM 612 O O . ARG A 1 80 ? -2.408 -14.173 14.393 1.00 57.38 80 ARG A O 1
ATOM 619 N N . ARG A 1 81 ? -4.173 -12.837 14.745 1.00 68.00 81 ARG A N 1
ATOM 620 C CA . ARG A 1 81 ? -4.327 -13.094 16.178 1.00 68.00 81 ARG A CA 1
ATOM 621 C C . ARG A 1 81 ? -5.756 -13.535 16.431 1.00 68.00 81 ARG A C 1
ATOM 623 O O . ARG A 1 81 ? -6.657 -12.999 15.788 1.00 68.00 81 ARG A O 1
ATOM 630 N N . THR A 1 82 ? -5.926 -14.479 17.350 1.00 72.50 82 THR A N 1
ATOM 631 C CA . THR A 1 82 ? -7.232 -14.981 17.777 1.00 72.50 82 THR A CA 1
ATOM 632 C C . THR A 1 82 ? -8.101 -13.816 18.220 1.00 72.50 82 THR A C 1
ATOM 634 O O . THR A 1 82 ? -7.739 -13.080 19.140 1.00 72.50 82 THR A O 1
ATOM 637 N N . GLU A 1 83 ? -9.211 -13.605 17.525 1.00 71.19 83 GLU A N 1
ATOM 638 C CA . GLU A 1 83 ? -10.145 -12.543 17.868 1.00 71.19 83 GLU A CA 1
ATOM 639 C C . GLU A 1 83 ? -10.992 -12.982 19.064 1.00 71.19 83 GLU A C 1
ATOM 641 O O . GLU A 1 83 ? -11.431 -14.132 19.096 1.00 71.19 83 GLU A O 1
ATOM 646 N N . PRO A 1 84 ? -11.231 -12.102 20.048 1.00 77.25 84 PRO A N 1
ATOM 647 C CA . PRO A 1 84 ? -12.228 -12.383 21.069 1.00 77.25 84 PRO A CA 1
ATOM 648 C C . PRO A 1 84 ? -13.627 -12.454 20.440 1.00 77.25 84 PRO A C 1
ATOM 650 O O . PRO A 1 84 ? -13.880 -11.841 19.399 1.00 77.25 84 PRO A O 1
ATOM 653 N N . ASN A 1 85 ? -14.560 -13.159 21.086 1.00 81.56 85 ASN A N 1
ATOM 654 C CA . ASN A 1 85 ? -15.957 -13.137 20.662 1.00 81.56 85 ASN A CA 1
ATOM 655 C C . ASN A 1 85 ? -16.585 -11.772 20.985 1.00 81.56 85 ASN A C 1
ATOM 657 O O . ASN A 1 85 ? -17.000 -11.495 22.108 1.00 81.56 85 ASN A O 1
ATOM 661 N N . TRP A 1 86 ? -16.645 -10.902 19.982 1.00 79.88 86 TRP A N 1
ATOM 662 C CA . TRP A 1 86 ? -17.113 -9.527 20.142 1.00 79.88 86 TRP A CA 1
ATOM 663 C C . TRP A 1 86 ? -18.592 -9.411 20.515 1.00 79.88 86 TRP A C 1
ATOM 665 O O . TRP A 1 86 ? -18.964 -8.426 21.154 1.00 79.88 86 TRP A O 1
ATOM 675 N N . ALA A 1 87 ? -19.416 -10.397 20.149 1.00 77.44 87 ALA A N 1
ATOM 676 C CA . ALA A 1 87 ? -20.827 -10.422 20.517 1.00 77.44 87 ALA A CA 1
ATOM 677 C C . ALA A 1 87 ? -20.987 -10.585 22.035 1.00 77.44 87 ALA A C 1
ATOM 679 O O . ALA A 1 87 ? -21.682 -9.792 22.670 1.00 77.44 87 ALA A O 1
ATOM 680 N N . ASP A 1 88 ? -20.259 -11.535 22.625 1.00 79.50 88 ASP A N 1
ATOM 681 C CA . ASP A 1 88 ? -20.282 -11.787 24.069 1.00 79.50 88 ASP A CA 1
ATOM 682 C C . ASP A 1 88 ? -19.747 -10.573 24.840 1.00 79.50 88 ASP A C 1
ATOM 684 O O . ASP A 1 88 ? -20.369 -10.110 25.795 1.00 79.50 88 ASP A O 1
ATOM 688 N N . LEU A 1 89 ? -18.656 -9.961 24.359 1.00 82.88 89 LEU A N 1
ATOM 689 C CA . LEU A 1 89 ? -18.098 -8.741 24.955 1.00 82.88 89 LEU A CA 1
ATOM 690 C C . LEU A 1 89 ? -19.080 -7.561 24.935 1.00 82.88 89 LEU A C 1
ATOM 692 O O . LEU A 1 89 ? -19.092 -6.745 25.858 1.00 82.88 89 LEU A O 1
ATOM 696 N N . ALA A 1 90 ? -19.897 -7.439 23.885 1.00 79.62 90 ALA A N 1
ATOM 697 C CA . ALA A 1 90 ? -20.909 -6.391 23.791 1.00 79.62 90 ALA A CA 1
ATOM 698 C C . ALA A 1 90 ? -22.052 -6.590 24.799 1.00 79.62 90 ALA A C 1
ATOM 700 O O . ALA A 1 90 ? -22.644 -5.603 25.243 1.00 79.62 90 ALA A O 1
ATOM 701 N N . VAL A 1 91 ? -22.360 -7.837 25.165 1.00 82.56 91 VAL A N 1
ATOM 702 C CA . VAL A 1 91 ? -23.298 -8.162 26.249 1.00 82.56 91 VAL A CA 1
ATOM 703 C C . VAL A 1 91 ? -22.657 -7.869 27.605 1.00 82.56 91 VAL A C 1
ATOM 705 O O . VAL A 1 91 ? -23.272 -7.201 28.435 1.00 82.56 91 VAL A O 1
ATOM 708 N N . GLU A 1 92 ? -21.409 -8.287 27.805 1.00 84.56 92 GLU A N 1
ATOM 709 C CA . GLU A 1 92 ? -20.693 -8.146 29.075 1.00 84.56 92 GLU A CA 1
ATOM 710 C C . GLU A 1 92 ? -20.472 -6.675 29.457 1.00 84.56 92 GLU A C 1
ATOM 712 O O . GLU A 1 92 ? -20.704 -6.284 30.598 1.00 84.56 92 GLU A O 1
ATOM 717 N N . LEU A 1 93 ? -20.158 -5.814 28.480 1.00 83.75 93 LEU A N 1
ATOM 718 C CA . LEU A 1 93 ? -20.020 -4.362 28.674 1.00 83.75 93 LEU A CA 1
ATOM 719 C C . LEU A 1 93 ? -21.308 -3.650 29.112 1.00 83.75 93 LEU A C 1
ATOM 721 O O . LEU A 1 93 ? -21.242 -2.489 29.515 1.00 83.75 93 LEU A O 1
ATOM 725 N N . LYS A 1 94 ? -22.480 -4.287 28.999 1.00 82.12 94 LYS A N 1
ATOM 726 C CA . LYS A 1 94 ? -23.743 -3.715 29.497 1.00 82.12 94 LYS A CA 1
ATOM 727 C C . LYS A 1 94 ? -23.929 -3.945 30.996 1.00 82.12 94 LYS A C 1
ATOM 729 O O . LYS A 1 94 ? -24.824 -3.338 31.583 1.00 82.12 94 LYS A O 1
ATOM 734 N N . LYS A 1 95 ? -23.126 -4.814 31.616 1.00 85.88 95 LYS A N 1
ATOM 735 C CA . LYS A 1 95 ? -23.197 -5.087 33.052 1.00 85.88 95 LYS A CA 1
ATOM 736 C C . LYS A 1 95 ? -22.562 -3.934 33.846 1.00 85.88 95 LYS A C 1
ATOM 738 O O . LYS A 1 95 ? -21.546 -3.378 33.423 1.00 85.88 95 LYS A O 1
ATOM 743 N N . PRO A 1 96 ? -23.134 -3.559 35.003 1.00 84.00 96 PRO A N 1
ATOM 744 C CA . PRO A 1 96 ? -22.586 -2.490 35.829 1.00 84.00 96 PRO A CA 1
ATOM 745 C C . PRO A 1 96 ? -21.179 -2.854 36.323 1.00 84.00 96 PRO A C 1
ATOM 747 O O . PRO A 1 96 ? -20.948 -3.964 36.791 1.00 84.00 96 PRO A O 1
ATOM 750 N N . GLY A 1 97 ? -20.240 -1.912 36.217 1.00 84.00 97 GLY A N 1
ATOM 751 C CA . GLY A 1 97 ? -18.855 -2.085 36.675 1.00 84.00 97 GLY A CA 1
ATOM 752 C C . GLY A 1 97 ? -17.919 -2.801 35.694 1.00 84.00 97 GLY A C 1
ATOM 753 O O . GLY A 1 97 ? -16.708 -2.778 35.907 1.00 84.00 97 GLY A O 1
ATOM 754 N N . VAL A 1 98 ? -18.428 -3.371 34.596 1.00 86.69 98 VAL A N 1
ATOM 755 C CA . VAL A 1 98 ? -17.577 -3.991 33.571 1.00 86.69 98 VAL A CA 1
ATOM 756 C C . VAL A 1 98 ? -16.965 -2.914 32.682 1.00 86.69 98 VAL A C 1
ATOM 758 O O . VAL A 1 98 ? -17.659 -2.077 32.103 1.00 86.69 98 VAL A O 1
ATOM 761 N N . THR A 1 99 ? -15.641 -2.950 32.543 1.00 87.00 99 THR A N 1
ATOM 762 C CA . THR A 1 99 ? -14.902 -2.046 31.659 1.00 87.00 99 THR A CA 1
ATOM 763 C C . THR A 1 99 ? -14.191 -2.820 30.561 1.00 87.00 99 THR A C 1
ATOM 765 O O . THR A 1 99 ? -13.871 -3.999 30.692 1.00 87.00 99 THR A O 1
ATOM 768 N N . LEU A 1 100 ? -13.895 -2.129 29.460 1.00 85.75 100 LEU A N 1
ATOM 769 C CA . LEU A 1 100 ? -13.140 -2.707 28.348 1.00 85.75 100 LEU A CA 1
ATOM 770 C C . LEU A 1 100 ? -11.712 -3.114 28.755 1.00 85.75 100 LEU A C 1
ATOM 772 O O . LEU A 1 100 ? -11.119 -3.962 28.097 1.00 85.75 100 LEU A O 1
ATOM 776 N N . LEU A 1 101 ? -11.171 -2.505 29.818 1.00 88.00 101 LEU A N 1
ATOM 777 C CA . LEU A 1 101 ? -9.880 -2.869 30.393 1.00 88.00 101 LEU A CA 1
ATOM 778 C C . LEU A 1 101 ? -9.940 -4.258 31.036 1.00 88.00 101 LEU A C 1
ATOM 780 O O . LEU A 1 101 ? -9.128 -5.099 30.671 1.00 88.00 101 LEU A O 1
ATOM 784 N N . ILE A 1 102 ? -10.943 -4.510 31.886 1.00 90.38 102 ILE A N 1
ATOM 785 C CA . ILE A 1 102 ? -11.149 -5.809 32.553 1.00 90.38 102 ILE A CA 1
ATOM 786 C C . ILE A 1 102 ? -11.285 -6.925 31.508 1.00 90.38 102 ILE A C 1
ATOM 788 O O . ILE A 1 102 ? -10.567 -7.917 31.548 1.00 90.38 102 ILE A O 1
ATOM 792 N N . LEU A 1 103 ? -12.123 -6.712 30.491 1.00 88.94 103 LEU A N 1
ATOM 793 C CA . LEU A 1 103 ? -12.325 -7.697 29.421 1.00 88.94 103 LEU A CA 1
ATOM 794 C C . LEU A 1 103 ? -11.070 -7.944 28.572 1.00 88.94 103 LEU A C 1
ATOM 796 O O . LEU A 1 103 ? -10.885 -9.027 28.013 1.00 88.94 103 LEU A O 1
ATOM 800 N N . TRP A 1 104 ? -10.207 -6.936 28.432 1.00 90.50 104 TRP A N 1
ATOM 801 C CA . TRP A 1 104 ? -8.924 -7.109 27.763 1.00 90.50 104 TRP A CA 1
ATOM 802 C C . TRP A 1 104 ? -7.923 -7.877 28.631 1.00 90.50 104 TRP A C 1
ATOM 804 O O . TRP A 1 104 ? -7.160 -8.677 28.089 1.00 90.50 104 TRP A O 1
ATOM 814 N N . GLU A 1 105 ? -7.912 -7.646 29.945 1.00 89.44 105 GLU A N 1
ATOM 815 C CA . GLU A 1 105 ? -7.061 -8.378 30.887 1.00 89.44 105 GLU A CA 1
ATOM 816 C C . GLU A 1 105 ? -7.389 -9.873 30.857 1.00 89.44 105 GLU A C 1
ATOM 818 O O . GLU A 1 105 ? -6.492 -10.664 30.567 1.00 89.44 105 GLU A O 1
ATOM 823 N N . GLU A 1 106 ? -8.668 -10.237 30.981 1.00 90.06 106 GLU A N 1
ATOM 824 C CA . GLU A 1 106 ? -9.145 -11.625 30.862 1.00 90.06 106 GLU A CA 1
ATOM 825 C C . GLU A 1 106 ? -8.795 -12.243 29.500 1.00 90.06 106 GLU A C 1
ATOM 827 O O . GLU A 1 106 ? -8.285 -13.362 29.401 1.00 90.06 106 GLU A O 1
ATOM 832 N N . TYR A 1 107 ? -9.009 -11.494 28.414 1.00 88.00 107 TYR A N 1
ATOM 833 C CA . TYR A 1 107 ? -8.652 -11.962 27.079 1.00 88.00 107 TYR A CA 1
ATOM 834 C C . TYR A 1 107 ? -7.146 -12.221 26.938 1.00 88.00 107 TYR A C 1
ATOM 836 O O . TYR A 1 107 ? -6.763 -13.192 26.287 1.00 88.00 107 TYR A O 1
ATOM 844 N N . ARG A 1 108 ? -6.295 -11.370 27.522 1.00 86.81 108 ARG A N 1
ATOM 845 C CA . ARG A 1 108 ? -4.833 -11.488 27.445 1.00 86.81 108 ARG A CA 1
ATOM 846 C C . ARG A 1 108 ? -4.304 -12.634 28.304 1.00 86.81 108 ARG A C 1
ATOM 848 O O . ARG A 1 108 ? -3.324 -13.254 27.903 1.00 86.81 108 ARG A O 1
ATOM 855 N N . GLU A 1 109 ? -4.944 -12.930 29.432 1.00 87.69 109 GLU A N 1
ATOM 856 C CA . GLU A 1 109 ? -4.634 -14.125 30.226 1.00 87.69 109 GLU A CA 1
ATOM 857 C C . GLU A 1 109 ? -4.891 -15.405 29.424 1.00 87.69 109 GLU A C 1
ATOM 859 O O . GLU A 1 109 ? -4.038 -16.290 29.381 1.00 87.69 109 GLU A O 1
ATOM 864 N N . ALA A 1 110 ? -6.018 -15.470 28.707 1.00 86.12 110 ALA A N 1
ATOM 865 C CA . ALA A 1 110 ? -6.334 -16.595 27.828 1.00 86.12 110 ALA A CA 1
ATOM 866 C C . ALA A 1 110 ? -5.524 -16.597 26.513 1.00 86.12 110 ALA A C 1
ATOM 868 O O . ALA A 1 110 ? -5.285 -17.654 25.929 1.00 86.12 110 ALA A O 1
ATOM 869 N N . HIS A 1 111 ? -5.098 -15.424 26.031 1.00 84.81 111 HIS A N 1
ATOM 870 C CA . HIS A 1 111 ? -4.392 -15.246 24.759 1.00 84.81 111 HIS A CA 1
ATOM 871 C C . HIS A 1 111 ? -3.164 -14.332 24.922 1.00 84.81 111 HIS A C 1
ATOM 873 O O . HIS A 1 111 ? -3.212 -13.162 24.524 1.00 84.81 111 HIS A O 1
ATOM 879 N N . PRO A 1 112 ? -2.027 -14.857 25.418 1.00 82.00 112 PRO A N 1
ATOM 880 C CA . PRO A 1 112 ? -0.806 -14.065 25.605 1.00 82.00 112 PRO A CA 1
ATOM 881 C C . PRO A 1 112 ? -0.292 -13.415 24.307 1.00 82.00 112 PRO A C 1
ATOM 883 O O . PRO A 1 112 ? 0.184 -12.282 24.313 1.00 82.00 112 PRO A O 1
ATOM 886 N N . GLU A 1 113 ? -0.472 -14.096 23.169 1.00 80.06 113 GLU A N 1
ATOM 887 C CA . GLU A 1 113 ? -0.125 -13.606 21.821 1.00 80.06 113 GLU A CA 1
ATOM 888 C C . GLU A 1 113 ? -1.261 -12.810 21.142 1.00 80.06 113 GLU A C 1
ATOM 890 O O . GLU A 1 113 ? -1.168 -12.396 19.977 1.00 80.06 113 GLU A O 1
ATOM 895 N N . GLY A 1 114 ? -2.361 -12.596 21.866 1.00 81.31 114 GLY A N 1
ATOM 896 C CA . GLY A 1 114 ? -3.557 -11.887 21.432 1.00 81.31 114 GLY A CA 1
ATOM 897 C C . GLY A 1 114 ? -3.339 -10.386 21.233 1.00 81.31 114 GLY A C 1
ATOM 898 O O . GLY A 1 114 ? -2.224 -9.864 21.223 1.00 81.31 114 GLY A O 1
ATOM 899 N N . TYR A 1 115 ? -4.403 -9.632 20.988 1.00 82.75 115 TYR A N 1
ATOM 900 C CA . TYR A 1 115 ? -4.321 -8.178 20.852 1.00 82.75 115 TYR A CA 1
ATOM 901 C C . TYR A 1 115 ? -3.800 -7.470 22.114 1.00 82.75 115 TYR A C 1
ATOM 903 O O . TYR A 1 115 ? -4.316 -7.644 23.214 1.00 82.75 115 TYR A O 1
ATOM 911 N N . GLY A 1 116 ? -2.825 -6.573 21.932 1.00 84.81 116 GLY A N 1
ATOM 912 C CA . GLY A 1 116 ? -2.518 -5.552 22.937 1.00 84.81 116 GLY A CA 1
ATOM 913 C C . GLY A 1 116 ? -3.670 -4.548 23.071 1.00 84.81 116 GLY A C 1
ATOM 914 O O . GLY A 1 116 ? -4.447 -4.376 22.128 1.00 84.81 116 GLY A O 1
ATOM 915 N N . TYR A 1 117 ? -3.752 -3.860 24.213 1.00 83.19 117 TYR A N 1
ATOM 916 C CA . TYR A 1 117 ? -4.902 -3.029 24.592 1.00 83.19 117 TYR A CA 1
ATOM 917 C C . TYR A 1 117 ? -5.336 -2.033 23.504 1.00 83.19 117 TYR A C 1
ATOM 919 O O . TYR A 1 117 ? -6.496 -2.007 23.104 1.00 83.19 117 TYR A O 1
ATOM 927 N N . SER A 1 118 ? -4.399 -1.276 22.924 1.00 82.25 118 SER A N 1
ATOM 928 C CA . SER A 1 118 ? -4.702 -0.293 21.870 1.00 82.25 118 SER A CA 1
ATOM 929 C C . SER A 1 118 ? -5.341 -0.917 20.623 1.00 82.25 118 SER A C 1
ATOM 931 O O . SER A 1 118 ? -6.288 -0.364 20.062 1.00 82.25 118 SER A O 1
ATOM 933 N N . ARG A 1 119 ? -4.867 -2.098 20.201 1.00 82.06 119 ARG A N 1
ATOM 934 C CA . ARG A 1 119 ? -5.442 -2.838 19.070 1.00 82.06 119 ARG A CA 1
ATOM 935 C C . ARG A 1 119 ? -6.771 -3.491 19.438 1.00 82.06 119 ARG A C 1
ATOM 937 O O . ARG A 1 119 ? -7.649 -3.534 18.586 1.00 82.06 119 ARG A O 1
ATOM 944 N N . TYR A 1 120 ? -6.928 -3.955 20.675 1.00 83.75 120 TYR A N 1
ATOM 945 C CA . TYR A 1 120 ? -8.173 -4.527 21.185 1.00 83.75 120 TYR A CA 1
ATOM 946 C C . TYR A 1 120 ? -9.305 -3.488 21.175 1.00 83.75 120 TYR A C 1
ATOM 948 O O . TYR A 1 120 ? -10.375 -3.728 20.617 1.00 83.75 120 TYR A O 1
ATOM 956 N N . VAL A 1 121 ? -9.024 -2.280 21.676 1.00 84.31 121 VAL A N 1
ATOM 957 C CA . VAL A 1 121 ? -9.941 -1.134 21.624 1.00 84.31 121 VAL A CA 1
ATOM 958 C C . VAL A 1 121 ? -10.273 -0.770 20.173 1.00 84.31 121 VAL A C 1
ATOM 960 O O . VAL A 1 121 ? -11.446 -0.658 19.816 1.00 84.31 121 VAL A O 1
ATOM 963 N N . ALA A 1 122 ? -9.260 -0.640 19.310 1.00 81.06 122 ALA A N 1
ATOM 964 C CA . ALA A 1 122 ? -9.462 -0.301 17.901 1.00 81.06 122 ALA A CA 1
ATOM 965 C C . ALA A 1 122 ? -10.283 -1.358 17.139 1.00 81.06 122 ALA A C 1
ATOM 967 O O . ALA A 1 122 ? -11.137 -0.998 16.331 1.00 81.06 122 ALA A O 1
ATOM 968 N N . ALA A 1 123 ? -10.057 -2.648 17.401 1.00 77.69 123 ALA A N 1
ATOM 969 C CA . ALA A 1 123 ? -10.801 -3.746 16.788 1.00 77.69 123 ALA A CA 1
ATOM 970 C C . ALA A 1 123 ? -12.280 -3.729 17.205 1.00 77.69 123 ALA A C 1
ATOM 972 O O . ALA A 1 123 ? -13.152 -3.802 16.340 1.00 77.69 123 ALA A O 1
ATOM 973 N N . LYS A 1 124 ? -12.566 -3.508 18.496 1.00 79.25 124 LYS A N 1
ATOM 974 C CA . LYS A 1 124 ? -13.933 -3.328 19.011 1.00 79.25 124 LYS A CA 1
ATOM 975 C C . LYS A 1 124 ? -14.658 -2.163 18.329 1.00 79.25 124 LYS A C 1
ATOM 977 O O . LYS A 1 124 ? -15.817 -2.293 17.941 1.00 79.25 124 LYS A O 1
ATOM 982 N N . PHE A 1 125 ? -13.985 -1.022 18.161 1.00 75.94 125 PHE A N 1
ATOM 983 C CA . PHE A 1 125 ? -14.562 0.133 17.462 1.00 75.94 125 PHE A CA 1
ATOM 984 C C . PHE A 1 125 ? -14.793 -0.136 15.973 1.00 75.94 125 PHE A C 1
ATOM 986 O O . PHE A 1 125 ? -15.847 0.216 15.452 1.00 75.94 125 PHE A O 1
ATOM 993 N N . MET A 1 126 ? -13.844 -0.784 15.293 1.00 66.56 126 MET A N 1
ATOM 994 C CA . MET A 1 126 ? -13.990 -1.124 13.877 1.00 66.56 126 MET A CA 1
ATOM 995 C C . MET A 1 126 ? -15.128 -2.115 13.624 1.00 66.56 126 MET A C 1
ATOM 997 O O . MET A 1 126 ? -15.822 -1.978 12.624 1.00 66.56 126 MET A O 1
ATOM 1001 N N . LEU A 1 127 ? -15.362 -3.074 14.519 1.00 64.25 127 LEU A N 1
ATOM 1002 C CA . LEU A 1 127 ? -16.480 -4.010 14.385 1.00 64.25 127 LEU A CA 1
ATOM 1003 C C . LEU A 1 127 ? -17.828 -3.355 14.653 1.00 64.25 127 LEU A C 1
ATOM 1005 O O . LEU A 1 127 ? -18.761 -3.594 13.897 1.00 64.25 127 LEU A O 1
ATOM 1009 N N . ARG A 1 128 ? -17.912 -2.440 15.626 1.00 64.94 128 ARG A N 1
ATOM 1010 C CA . ARG A 1 128 ? -19.120 -1.627 15.826 1.00 64.94 128 ARG A CA 1
ATOM 1011 C C . ARG A 1 128 ? -19.507 -0.834 14.571 1.00 64.94 128 ARG A C 1
ATOM 1013 O O . ARG A 1 128 ? -20.685 -0.652 14.316 1.00 64.94 128 ARG A O 1
ATOM 1020 N N . LEU A 1 129 ? -18.530 -0.387 13.778 1.00 55.44 129 LEU A N 1
ATOM 1021 C CA . LEU A 1 129 ? -18.776 0.313 12.510 1.00 55.44 129 LEU A CA 1
ATOM 1022 C C . LEU A 1 129 ? -19.198 -0.616 11.359 1.00 55.44 129 LEU A C 1
ATOM 1024 O O . LEU A 1 129 ? -19.715 -0.132 10.357 1.00 55.44 129 LEU A O 1
ATOM 1028 N N . LEU A 1 130 ? -18.954 -1.923 11.473 1.00 51.25 130 LEU A N 1
ATOM 1029 C CA . LEU A 1 130 ? -19.350 -2.921 10.475 1.00 51.25 130 LEU A CA 1
ATOM 1030 C C . LEU A 1 130 ? -20.707 -3.566 10.791 1.00 51.25 130 LEU A C 1
ATOM 1032 O O . LEU A 1 130 ? -21.346 -4.066 9.872 1.00 51.25 130 LEU A O 1
ATOM 1036 N N . ASP A 1 131 ? -21.126 -3.532 12.058 1.00 48.44 131 ASP A N 1
ATOM 1037 C CA . ASP A 1 131 ? -22.364 -4.143 12.566 1.00 48.44 131 ASP A CA 1
ATOM 1038 C C . ASP A 1 131 ? -23.528 -3.139 12.710 1.00 48.44 131 ASP A C 1
ATOM 1040 O O . ASP A 1 131 ? -24.633 -3.497 13.111 1.00 48.44 131 ASP A O 1
ATOM 1044 N N . GLU A 1 132 ? -23.309 -1.866 12.367 1.00 38.81 132 GLU A N 1
ATOM 1045 C CA . GLU A 1 132 ? -24.408 -0.923 12.153 1.00 38.81 132 GLU A CA 1
ATOM 1046 C C . GLU A 1 132 ? -25.104 -1.296 10.831 1.00 38.81 132 GLU A C 1
ATOM 1048 O O . GLU A 1 132 ? -24.470 -1.214 9.767 1.00 38.81 132 GLU A O 1
ATOM 1053 N N . PRO A 1 133 ? -26.401 -1.671 10.828 1.00 36.50 133 PRO A N 1
ATOM 1054 C CA . PRO A 1 133 ? -27.166 -1.627 9.597 1.00 36.50 133 PRO A CA 1
ATOM 1055 C C . PRO A 1 133 ? -27.082 -0.182 9.130 1.00 36.50 133 PRO A C 1
ATOM 1057 O O . PRO A 1 133 ? -27.540 0.717 9.833 1.00 36.50 133 PRO A O 1
ATOM 1060 N N . ARG A 1 134 ? -26.420 0.039 7.984 1.00 38.59 134 ARG A N 1
ATOM 1061 C CA . ARG A 1 134 ? -26.353 1.340 7.312 1.00 38.59 134 ARG A CA 1
ATOM 1062 C C . ARG A 1 134 ? -27.687 2.026 7.528 1.00 38.59 134 ARG A C 1
ATOM 1064 O O . ARG A 1 134 ? -28.695 1.496 7.064 1.00 38.59 134 ARG A O 1
ATOM 1071 N N . ILE A 1 135 ? -27.664 3.143 8.257 1.00 41.16 135 ILE A N 1
ATOM 1072 C CA . ILE A 1 135 ? -28.808 4.030 8.436 1.00 41.16 135 ILE A CA 1
ATOM 1073 C C . ILE A 1 135 ? -29.559 4.041 7.114 1.00 41.16 135 ILE A C 1
ATOM 1075 O O . ILE A 1 135 ? -29.004 4.431 6.082 1.00 41.16 135 ILE A O 1
ATOM 1079 N N . SER A 1 136 ? -30.767 3.483 7.151 1.00 37.75 136 SER A N 1
ATOM 1080 C CA . SER A 1 136 ? -31.643 3.322 6.010 1.00 37.75 136 SER A CA 1
ATOM 1081 C C . SER A 1 136 ? -31.694 4.632 5.237 1.00 37.75 136 SER A C 1
ATOM 1083 O O . SER A 1 136 ? -32.372 5.574 5.641 1.00 37.75 136 SER A O 1
ATOM 1085 N N . ALA A 1 137 ? -31.044 4.675 4.074 1.00 37.19 137 ALA A N 1
ATOM 1086 C CA . ALA A 1 137 ? -31.228 5.720 3.069 1.00 37.19 137 ALA A CA 1
ATOM 1087 C C . ALA A 1 137 ? -32.626 5.637 2.404 1.00 37.19 137 ALA A C 1
ATOM 1089 O O . ALA A 1 137 ? -32.794 5.991 1.244 1.00 37.19 137 ALA A O 1
ATOM 1090 N N . LEU A 1 138 ? -33.637 5.144 3.131 1.00 38.12 138 LEU A N 1
ATOM 1091 C CA . LEU A 1 138 ? -35.003 4.886 2.670 1.00 38.12 138 LEU A CA 1
ATOM 1092 C C . LEU A 1 138 ? -36.067 5.328 3.695 1.00 38.12 138 LEU A C 1
ATOM 1094 O O . LEU A 1 138 ? -37.152 4.763 3.742 1.00 38.12 138 LEU A O 1
ATOM 1098 N N . SER A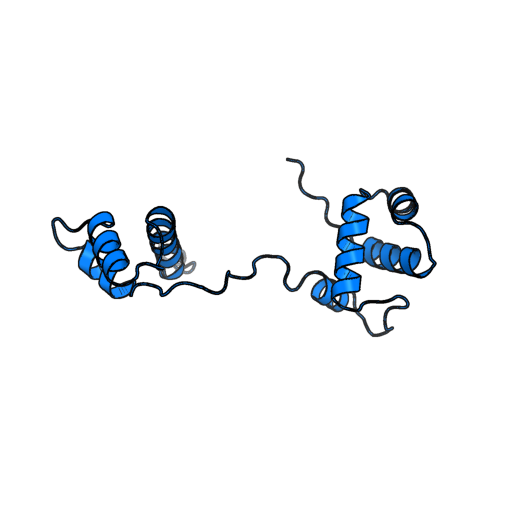 1 139 ? -35.791 6.360 4.503 1.00 37.03 139 SER A N 1
ATOM 1099 C CA . SER A 1 139 ? -36.795 6.975 5.396 1.00 37.03 139 SER A CA 1
ATOM 1100 C C . SER A 1 139 ? -36.952 8.495 5.213 1.00 37.03 139 SER A C 1
ATOM 1102 O O . SER A 1 139 ? -37.264 9.208 6.162 1.00 37.03 139 SER A O 1
ATOM 1104 N N . LEU A 1 140 ? -36.784 9.009 3.991 1.00 37.16 140 LEU A N 1
ATOM 1105 C CA . LEU A 1 140 ? -37.228 10.369 3.629 1.00 37.16 140 LEU A CA 1
ATOM 1106 C C . LEU A 1 140 ? -38.283 10.353 2.516 1.00 37.16 140 LEU A C 1
ATOM 1108 O O . LEU A 1 140 ? -38.293 11.192 1.623 1.00 37.16 140 LEU A O 1
ATOM 1112 N N . ALA A 1 141 ? -39.200 9.390 2.583 1.00 44.03 141 ALA A N 1
ATOM 1113 C CA . ALA A 1 141 ? -40.422 9.401 1.791 1.00 44.03 141 ALA A CA 1
ATOM 1114 C C . ALA A 1 141 ? -41.616 9.039 2.678 1.00 44.03 141 ALA A C 1
ATOM 1116 O O . ALA A 1 141 ? -42.161 7.944 2.573 1.00 44.03 141 ALA A O 1
ATOM 1117 N N . ARG A 1 142 ? -41.984 9.948 3.589 1.00 41.56 142 ARG A N 1
ATOM 1118 C CA . ARG A 1 142 ? -43.371 10.232 4.001 1.00 41.56 142 ARG A CA 1
ATOM 1119 C C . ARG A 1 142 ? -43.393 11.320 5.074 1.00 41.56 142 ARG A C 1
ATOM 1121 O O . ARG A 1 142 ? -42.601 11.284 6.006 1.00 41.56 142 ARG A O 1
ATOM 1128 N N . ALA A 1 143 ? -44.376 12.204 4.917 1.00 39.62 143 ALA A N 1
ATOM 1129 C CA . ALA A 1 143 ? -44.777 13.299 5.794 1.00 39.62 143 ALA A CA 1
ATOM 1130 C C . ALA A 1 143 ? -43.894 14.558 5.758 1.00 39.62 143 ALA A C 1
ATOM 1132 O O . ALA A 1 143 ? -43.079 14.773 6.644 1.00 39.62 143 ALA A O 1
ATOM 1133 N N . THR A 1 144 ? -44.162 15.436 4.787 1.00 43.12 144 THR A N 1
ATOM 1134 C CA . THR A 1 144 ? -44.776 16.742 5.091 1.00 43.12 144 THR A CA 1
ATOM 1135 C C . THR A 1 144 ? -45.450 17.336 3.849 1.00 43.12 144 THR A C 1
ATOM 1137 O O . THR A 1 144 ? -44.795 17.602 2.846 1.00 43.12 144 THR A O 1
ATOM 1140 N N . THR A 1 145 ? -46.744 17.620 4.027 1.00 43.03 145 THR A N 1
ATOM 1141 C CA . THR A 1 145 ? -47.691 18.380 3.182 1.00 43.03 145 THR A CA 1
ATOM 1142 C C . THR A 1 145 ? -48.287 17.659 1.981 1.00 43.03 145 THR A C 1
ATOM 1144 O O . THR A 1 145 ? -47.587 17.465 0.967 1.00 43.03 145 THR A O 1
#